Protein AF-A0A0F9GU80-F1 (afdb_monomer_lite)

Sequence (74 aa):
MSLKKFLRRLERKRIISRKPHPAIPFVLAFVSLTLGLLVLQLNINMIFSYAFFFLAGFSFVFAVLHLIVVRILE

Secondary structure (DSSP, 8-state):
--HHHHHHHHHHTTS--SS--THHHHHHHHHHHHHHHHHHHTT--HHHHHHHHHHHHHHHHHHHHHHHHHHHH-

Organism: NCBI:txid412755

pLDDT: mean 86.96, std 8.43, range [58.44, 96.06]

Structure (mmCIF, N/CA/C/O backbone):
data_AF-A0A0F9GU80-F1
#
_entry.id   AF-A0A0F9GU80-F1
#
loop_
_atom_site.group_PDB
_atom_site.id
_atom_site.type_symbol
_atom_site.label_atom_id
_atom_site.label_alt_id
_atom_site.label_comp_id
_atom_site.label_asym_id
_atom_site.label_entity_id
_atom_site.label_seq_id
_atom_site.pdbx_PDB_ins_code
_atom_site.Cartn_x
_atom_site.Cartn_y
_atom_site.Cartn_z
_atom_site.occupancy
_atom_site.B_iso_or_equiv
_atom_site.auth_seq_id
_atom_site.auth_comp_id
_atom_site.auth_asym_id
_atom_site.auth_atom_id
_atom_site.pdbx_PDB_model_num
ATOM 1 N N . MET A 1 1 ? 9.183 22.005 24.907 1.00 58.44 1 MET A N 1
ATOM 2 C CA . MET A 1 1 ? 7.917 21.868 24.142 1.00 58.44 1 MET A CA 1
ATOM 3 C C . MET A 1 1 ? 7.512 20.395 24.152 1.00 58.44 1 MET A C 1
ATOM 5 O O . MET A 1 1 ? 8.276 19.576 23.677 1.00 58.44 1 MET A O 1
ATOM 9 N N . SER A 1 2 ? 6.389 20.024 24.779 1.00 80.69 2 SER A N 1
ATOM 10 C CA . SER A 1 2 ? 6.016 18.604 24.957 1.00 80.69 2 SER A CA 1
ATOM 11 C C . SER A 1 2 ? 5.560 17.962 23.638 1.00 80.69 2 SER A C 1
ATOM 13 O O . SER A 1 2 ? 4.694 18.519 22.957 1.00 80.69 2 SER A O 1
ATOM 15 N N . LEU A 1 3 ? 6.073 16.763 23.331 1.00 79.56 3 LEU A N 1
ATOM 16 C CA . LEU A 1 3 ? 5.653 15.889 22.219 1.00 79.56 3 LEU A CA 1
ATOM 17 C C . LEU A 1 3 ? 4.121 15.767 22.116 1.00 79.56 3 LEU A C 1
ATOM 19 O O . LEU A 1 3 ? 3.547 15.834 21.031 1.00 79.56 3 LEU A O 1
ATOM 23 N N . LYS A 1 4 ? 3.431 15.721 23.262 1.00 80.94 4 LYS A N 1
ATOM 24 C CA . LYS A 1 4 ? 1.966 15.629 23.351 1.00 80.94 4 LYS A CA 1
ATOM 25 C C . LYS A 1 4 ? 1.255 16.870 22.789 1.00 80.94 4 LYS A C 1
ATOM 27 O O . LYS A 1 4 ? 0.211 16.752 22.149 1.00 80.94 4 LYS A O 1
ATOM 32 N N . LYS A 1 5 ? 1.817 18.071 22.998 1.00 84.62 5 LYS A N 1
ATOM 33 C CA . LYS A 1 5 ? 1.295 19.326 22.417 1.00 84.62 5 LYS A CA 1
ATOM 34 C C . LYS A 1 5 ? 1.563 19.397 20.910 1.00 84.62 5 LYS A C 1
ATOM 36 O O . LYS A 1 5 ? 0.725 19.937 20.194 1.00 84.62 5 LYS A O 1
ATOM 41 N N . PHE A 1 6 ? 2.685 18.850 20.437 1.00 85.00 6 PHE A N 1
ATOM 42 C CA . PHE A 1 6 ? 3.020 18.802 19.010 1.00 85.00 6 PHE A CA 1
ATOM 43 C C . PHE A 1 6 ? 2.097 17.847 18.242 1.00 85.00 6 PHE A C 1
ATOM 45 O O . PHE A 1 6 ? 1.444 18.270 17.290 1.00 85.00 6 PHE A O 1
ATOM 52 N N . LEU A 1 7 ? 1.914 16.620 18.743 1.00 80.25 7 LEU A N 1
ATOM 53 C CA . LEU A 1 7 ? 0.978 15.643 18.176 1.00 80.25 7 LEU A CA 1
ATOM 54 C C . LEU A 1 7 ? -0.462 16.181 18.132 1.00 80.25 7 LEU A C 1
ATOM 56 O O . LEU A 1 7 ? -1.115 16.096 17.098 1.00 80.25 7 LEU A O 1
ATOM 60 N N . ARG A 1 8 ? -0.937 16.847 19.199 1.00 82.12 8 ARG A N 1
ATOM 61 C CA . ARG A 1 8 ? -2.265 17.502 19.212 1.00 82.12 8 ARG A CA 1
ATOM 62 C C . ARG A 1 8 ? -2.413 18.640 18.195 1.00 82.12 8 ARG A C 1
ATOM 64 O O . ARG A 1 8 ? -3.536 18.951 17.801 1.00 82.12 8 ARG A O 1
ATOM 71 N N . ARG A 1 9 ? -1.325 19.321 17.813 1.00 87.06 9 ARG A N 1
ATOM 72 C CA . ARG A 1 9 ? -1.363 20.345 16.751 1.00 87.06 9 ARG A CA 1
ATOM 73 C C . ARG A 1 9 ? -1.451 19.697 15.372 1.00 87.06 9 ARG A C 1
ATOM 75 O O . ARG A 1 9 ? -2.220 20.179 14.550 1.00 87.06 9 ARG A O 1
ATOM 82 N N . LEU A 1 10 ? -0.708 18.616 15.138 1.00 82.38 10 LEU A N 1
ATOM 83 C CA . LEU A 1 10 ? -0.753 17.858 13.883 1.00 82.38 10 LEU A CA 1
ATOM 84 C C . LEU A 1 10 ? -2.110 17.175 13.675 1.00 82.38 10 LEU A C 1
ATOM 86 O O . LEU A 1 10 ? -2.651 17.214 12.574 1.00 82.38 10 LEU A O 1
ATOM 90 N N . GLU A 1 11 ? -2.703 16.654 14.748 1.00 81.44 11 GLU A N 1
ATOM 91 C CA . GLU A 1 11 ? -4.069 16.117 14.765 1.00 81.44 11 GLU A CA 1
ATOM 92 C C . GLU A 1 11 ? -5.102 17.200 14.409 1.00 81.44 11 GLU A C 1
ATOM 94 O O . GLU A 1 11 ? -5.922 17.006 13.516 1.00 81.44 11 GLU A O 1
ATOM 99 N N . ARG A 1 12 ? -5.008 18.396 15.018 1.00 84.44 12 ARG A N 1
ATOM 100 C CA . ARG A 1 12 ? -5.874 19.540 14.665 1.00 84.44 12 ARG A CA 1
ATOM 101 C C . ARG A 1 12 ? -5.732 19.985 13.209 1.00 84.44 12 ARG A C 1
ATOM 103 O O . ARG A 1 12 ? -6.692 20.487 12.640 1.00 84.44 12 ARG A O 1
ATOM 110 N N . LYS A 1 13 ? -4.554 19.797 12.614 1.00 86.12 13 LYS A N 1
ATOM 111 C CA . LYS A 1 13 ? -4.286 20.078 11.198 1.00 86.12 13 LYS A CA 1
ATOM 112 C C . LYS A 1 13 ? -4.646 18.912 10.261 1.00 86.12 13 LYS A C 1
ATOM 114 O O . LYS A 1 13 ? -4.352 19.007 9.078 1.00 86.12 13 LYS A O 1
ATOM 119 N N . ARG A 1 14 ? -5.254 17.826 10.767 1.00 73.81 14 ARG A N 1
ATOM 120 C CA . ARG A 1 14 ? -5.563 16.583 10.026 1.00 73.81 14 ARG A CA 1
ATOM 121 C C . ARG A 1 14 ? -4.350 15.909 9.361 1.00 73.81 14 ARG A C 1
ATOM 123 O O . ARG A 1 14 ? -4.515 15.137 8.427 1.00 73.81 14 ARG A O 1
ATOM 130 N N . ILE A 1 15 ? -3.137 16.159 9.859 1.00 78.06 15 ILE A N 1
ATOM 131 C CA . ILE A 1 15 ? -1.906 15.536 9.338 1.00 78.06 15 ILE A CA 1
ATOM 132 C C . ILE A 1 15 ? -1.770 14.096 9.853 1.00 78.06 15 ILE A C 1
ATOM 134 O O . ILE A 1 15 ? -1.234 13.235 9.165 1.00 78.06 15 ILE A O 1
ATOM 138 N N . ILE A 1 16 ? -2.256 13.825 11.069 1.00 72.56 16 ILE A N 1
ATOM 139 C CA . ILE A 1 16 ? -2.162 12.514 11.723 1.00 72.56 16 ILE A CA 1
ATOM 140 C C . ILE A 1 16 ? -3.548 12.126 12.245 1.00 72.56 16 ILE A C 1
ATOM 142 O O . ILE A 1 16 ? -4.215 12.945 12.880 1.00 72.56 16 ILE A O 1
ATOM 146 N N . SER A 1 17 ? -3.963 10.879 12.010 1.00 68.12 17 SER A N 1
ATOM 147 C CA . SER A 1 17 ? -5.167 10.282 12.604 1.00 68.12 17 SER A CA 1
ATOM 148 C C . SER A 1 17 ? -4.791 9.332 13.743 1.00 68.12 17 SER A C 1
ATOM 150 O O . SER A 1 17 ? -3.835 8.570 13.621 1.00 68.12 17 SER A O 1
ATOM 152 N N . ARG A 1 18 ? -5.561 9.342 14.839 1.00 69.31 18 ARG A N 1
ATOM 153 C CA . ARG A 1 18 ? -5.416 8.365 15.940 1.00 69.31 18 ARG A CA 1
ATOM 154 C C . ARG A 1 18 ? -5.994 6.992 15.620 1.00 69.31 18 ARG A C 1
ATOM 156 O O . ARG A 1 18 ? -5.596 6.018 16.244 1.00 69.31 18 ARG A O 1
ATOM 163 N N . LYS A 1 19 ? -6.937 6.930 14.680 1.00 71.56 19 LYS A N 1
ATOM 164 C CA . LYS A 1 19 ? -7.498 5.690 14.142 1.00 71.56 19 LYS A CA 1
ATOM 165 C C . LYS A 1 19 ? -7.159 5.652 12.653 1.00 71.56 19 LYS A C 1
ATOM 167 O O . LYS A 1 19 ? -7.944 6.153 11.843 1.00 71.56 19 LYS A O 1
ATOM 172 N N . PRO A 1 20 ? -5.945 5.213 12.283 1.00 70.12 20 PRO A N 1
ATOM 173 C CA . PRO A 1 20 ? -5.606 5.031 10.880 1.00 70.12 20 PRO A CA 1
ATOM 174 C C . PRO A 1 20 ? -6.570 4.010 10.268 1.00 70.12 20 PRO A C 1
ATOM 176 O O . PRO A 1 20 ? -6.785 2.932 10.819 1.00 70.12 20 PRO A O 1
ATOM 179 N N . HIS A 1 21 ? -7.194 4.373 9.148 1.00 78.19 21 HIS A N 1
ATOM 180 C CA . HIS A 1 21 ? -8.147 3.492 8.487 1.00 78.19 21 HIS A CA 1
ATOM 181 C C . HIS A 1 21 ? -7.387 2.294 7.895 1.00 78.19 21 HIS A C 1
ATOM 183 O O . HIS A 1 21 ? -6.424 2.519 7.153 1.00 78.19 21 HIS A O 1
ATOM 189 N N . PRO A 1 22 ? -7.807 1.039 8.148 1.00 77.81 22 PRO A N 1
ATOM 190 C CA . PRO A 1 22 ? -7.080 -0.148 7.689 1.00 77.81 22 PRO A CA 1
ATOM 191 C C . PRO A 1 22 ? -6.967 -0.230 6.162 1.00 77.81 22 PRO A C 1
ATOM 193 O O . PRO A 1 22 ? -6.082 -0.902 5.655 1.00 77.81 22 PRO A O 1
ATOM 196 N N . ALA A 1 23 ? -7.815 0.497 5.425 1.00 84.19 23 ALA A N 1
ATOM 197 C CA . ALA A 1 23 ? -7.746 0.614 3.968 1.00 84.19 23 ALA A CA 1
ATOM 198 C C . ALA A 1 23 ? -6.528 1.409 3.451 1.00 84.19 23 ALA A C 1
ATOM 200 O O . ALA A 1 23 ? -6.110 1.191 2.319 1.00 84.19 23 ALA A O 1
ATOM 201 N N . ILE A 1 24 ? -5.947 2.325 4.241 1.00 86.44 24 ILE A N 1
ATOM 202 C CA . ILE A 1 24 ? -4.868 3.213 3.765 1.00 86.44 24 ILE A CA 1
ATOM 203 C C . ILE A 1 24 ? -3.633 2.411 3.312 1.00 86.44 24 ILE A C 1
ATOM 205 O O . ILE A 1 24 ? -3.170 2.639 2.193 1.00 86.44 24 ILE A O 1
ATOM 209 N N . PRO A 1 25 ? -3.122 1.438 4.092 1.00 88.12 25 PRO A N 1
ATOM 210 C CA . PRO A 1 25 ? -2.030 0.579 3.641 1.00 88.12 25 PRO A CA 1
ATOM 211 C C . PRO A 1 25 ? -2.361 -0.264 2.397 1.00 88.12 25 PRO A C 1
ATOM 213 O O . PRO A 1 25 ? -1.479 -0.476 1.569 1.00 88.12 25 PRO A O 1
ATOM 216 N N . PHE A 1 26 ? -3.619 -0.696 2.215 1.00 91.31 26 PHE A N 1
ATOM 217 C CA . PHE A 1 26 ? -4.040 -1.410 0.999 1.00 91.31 26 PHE A CA 1
ATOM 218 C C . PHE A 1 26 ? -3.977 -0.513 -0.238 1.00 91.31 26 PHE A C 1
ATOM 220 O O . PHE A 1 26 ? -3.461 -0.927 -1.275 1.00 91.31 26 PHE A O 1
ATOM 227 N N . VAL A 1 27 ? -4.460 0.727 -0.125 1.00 92.88 27 VAL A N 1
ATOM 228 C CA . VAL A 1 27 ? -4.366 1.711 -1.213 1.00 92.88 27 VAL A CA 1
ATOM 229 C C . VAL A 1 27 ? -2.903 1.993 -1.540 1.00 92.88 27 VAL A C 1
ATOM 231 O O . VAL A 1 27 ? -2.533 2.014 -2.711 1.00 92.88 27 VAL A O 1
ATOM 234 N N . LEU A 1 28 ? -2.055 2.144 -0.518 1.00 92.19 28 LEU A N 1
ATOM 235 C CA . LEU A 1 28 ? -0.623 2.362 -0.708 1.00 92.19 28 LEU A CA 1
ATOM 236 C C . LEU A 1 28 ? 0.028 1.189 -1.454 1.00 92.19 28 LEU A C 1
ATOM 238 O O . LEU A 1 28 ? 0.741 1.414 -2.428 1.00 92.19 28 LEU A O 1
ATOM 242 N N . ALA A 1 29 ? -0.284 -0.049 -1.061 1.00 93.44 29 ALA A N 1
ATOM 243 C CA . ALA A 1 29 ? 0.201 -1.244 -1.743 1.00 93.44 29 ALA A CA 1
ATOM 244 C C . ALA A 1 29 ? -0.198 -1.265 -3.226 1.00 93.44 29 ALA A C 1
ATOM 246 O O . ALA A 1 29 ? 0.638 -1.529 -4.089 1.00 93.44 29 ALA A O 1
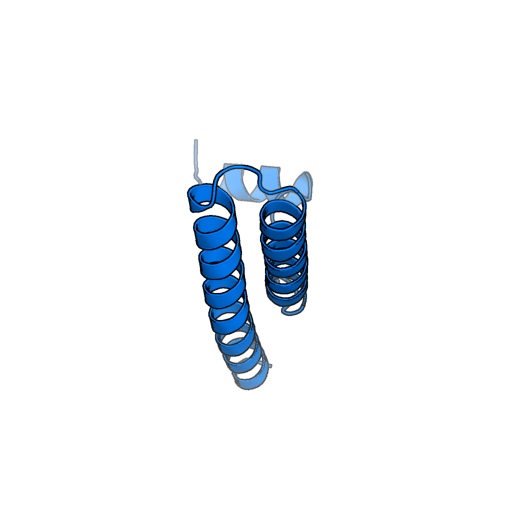ATOM 247 N N . PHE A 1 30 ? -1.455 -0.933 -3.531 1.00 94.94 30 PHE A N 1
ATOM 248 C CA . PHE A 1 30 ? -1.969 -0.930 -4.900 1.00 94.94 30 PHE A CA 1
ATOM 249 C C . PHE A 1 30 ? -1.330 0.165 -5.769 1.00 94.94 30 PHE A C 1
ATOM 251 O O . PHE A 1 30 ? -0.949 -0.082 -6.915 1.00 94.94 30 PHE A O 1
ATOM 258 N N . VAL A 1 31 ? -1.155 1.368 -5.215 1.00 95.75 31 VAL A N 1
ATOM 259 C CA . VAL A 1 31 ? -0.476 2.480 -5.899 1.00 95.75 31 VAL A CA 1
ATOM 260 C C . VAL A 1 31 ? 0.984 2.128 -6.176 1.00 95.75 31 VAL A C 1
ATOM 262 O O . VAL A 1 31 ? 1.449 2.304 -7.300 1.00 95.75 31 VAL A O 1
ATOM 265 N N . SER A 1 32 ? 1.702 1.583 -5.190 1.00 95.19 32 SER A N 1
ATOM 266 C CA . SER A 1 32 ? 3.089 1.149 -5.374 1.00 95.19 32 SER A CA 1
ATOM 267 C C . SER A 1 32 ? 3.212 0.029 -6.408 1.00 95.19 32 SER A C 1
ATOM 269 O O . SER A 1 32 ? 4.119 0.075 -7.232 1.00 95.19 32 SER A O 1
ATOM 271 N N . LEU A 1 33 ? 2.280 -0.929 -6.435 1.00 96.06 33 LEU A N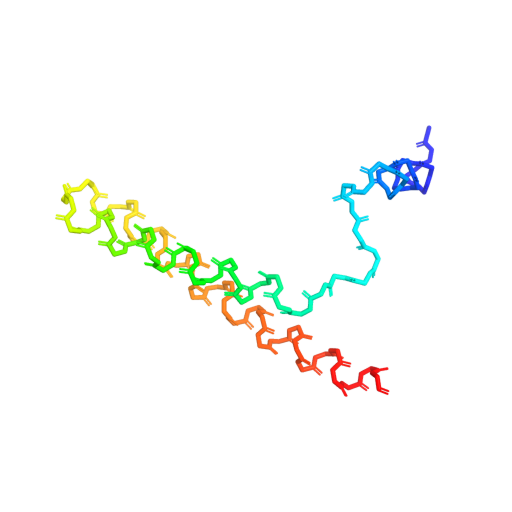 1
ATOM 272 C CA . LEU A 1 33 ? 2.267 -1.997 -7.438 1.00 96.06 33 LEU A CA 1
ATOM 273 C C . LEU A 1 33 ? 2.077 -1.433 -8.852 1.00 96.06 33 LEU A C 1
ATOM 275 O O . LEU A 1 33 ? 2.819 -1.783 -9.768 1.00 96.06 33 LEU A O 1
ATOM 279 N N . THR A 1 34 ? 1.118 -0.518 -9.009 1.00 95.19 34 THR A N 1
ATOM 280 C CA . THR A 1 34 ? 0.824 0.136 -10.292 1.00 95.19 34 THR A CA 1
ATOM 281 C C . THR A 1 34 ? 2.025 0.946 -10.783 1.00 95.19 34 THR A C 1
ATOM 283 O O . THR A 1 34 ? 2.393 0.853 -11.952 1.00 95.19 34 THR A O 1
ATOM 286 N N . LEU A 1 35 ? 2.687 1.690 -9.889 1.00 93.81 35 LEU A N 1
ATOM 287 C CA . LEU A 1 35 ? 3.918 2.417 -10.212 1.00 93.81 35 LEU A CA 1
ATOM 288 C C . LEU A 1 35 ? 5.059 1.471 -10.600 1.00 93.81 35 LEU A C 1
ATOM 290 O O . LEU A 1 35 ? 5.757 1.742 -11.572 1.00 93.81 35 LEU A O 1
ATOM 294 N N . GLY A 1 36 ? 5.221 0.346 -9.899 1.00 92.75 36 GLY A N 1
ATOM 295 C CA . GLY A 1 36 ? 6.229 -0.665 -10.226 1.00 92.75 36 GLY A CA 1
ATOM 296 C C . GLY A 1 36 ? 6.056 -1.241 -11.633 1.00 92.75 36 GLY A C 1
ATOM 297 O O . GLY A 1 36 ? 7.038 -1.338 -12.373 1.00 92.75 36 GLY A O 1
ATOM 298 N N . LEU A 1 37 ? 4.811 -1.542 -12.024 1.00 93.88 37 LEU A N 1
ATOM 299 C CA . LEU A 1 37 ? 4.460 -2.011 -13.370 1.00 93.88 37 LEU A CA 1
ATOM 300 C C . LEU A 1 37 ? 4.666 -0.929 -14.436 1.00 93.88 37 LEU A C 1
ATOM 302 O O . LEU A 1 37 ? 5.202 -1.218 -15.501 1.00 93.88 37 LEU A O 1
ATOM 306 N N . LEU A 1 38 ? 4.286 0.317 -14.150 1.00 94.25 38 LEU A N 1
ATOM 307 C CA . LEU A 1 38 ? 4.430 1.434 -15.085 1.00 94.25 38 LEU A CA 1
ATOM 308 C C . LEU A 1 38 ? 5.908 1.742 -15.358 1.00 94.25 38 LEU A C 1
ATOM 310 O O . LEU A 1 38 ? 6.309 1.896 -16.509 1.00 94.25 38 LEU A O 1
ATOM 314 N N . VAL A 1 39 ? 6.735 1.771 -14.311 1.00 92.62 39 VAL A N 1
ATOM 315 C CA . VAL A 1 39 ? 8.191 1.956 -14.414 1.00 92.62 39 VAL A CA 1
ATOM 316 C C . VAL A 1 39 ? 8.833 0.820 -15.216 1.00 92.62 39 VAL A C 1
ATOM 318 O O . VAL A 1 39 ? 9.673 1.087 -16.076 1.00 92.62 39 VAL A O 1
ATOM 321 N N . LEU A 1 40 ? 8.390 -0.425 -14.995 1.00 91.31 40 LEU A N 1
ATOM 322 C CA . LEU A 1 40 ? 8.832 -1.588 -15.768 1.00 91.31 40 LEU A CA 1
ATOM 323 C C . LEU A 1 40 ? 8.459 -1.456 -17.253 1.00 91.31 40 LEU A C 1
ATOM 325 O O . LEU A 1 40 ? 9.303 -1.665 -18.120 1.00 91.31 40 LEU A O 1
ATOM 329 N N . GLN A 1 41 ? 7.216 -1.066 -17.548 1.00 92.19 41 GLN A N 1
ATOM 330 C CA . GLN A 1 41 ? 6.706 -0.923 -18.912 1.00 92.19 41 GLN A CA 1
ATO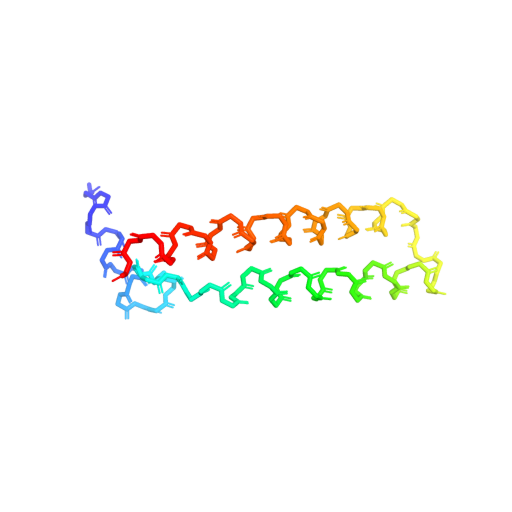M 331 C C . GLN A 1 41 ? 7.392 0.214 -19.682 1.00 92.19 41 GLN A C 1
ATOM 333 O O . GLN A 1 41 ? 7.680 0.065 -20.867 1.00 92.19 41 GLN A O 1
ATOM 338 N N . LEU A 1 42 ? 7.680 1.336 -19.018 1.00 92.69 42 LEU A N 1
ATOM 339 C CA . LEU A 1 42 ? 8.415 2.459 -19.609 1.00 92.69 42 LEU A CA 1
ATOM 340 C C . LEU A 1 42 ? 9.932 2.218 -19.682 1.00 92.69 42 LEU A C 1
ATOM 342 O O . LEU A 1 42 ? 10.660 3.089 -20.153 1.00 92.69 42 LEU A O 1
ATOM 346 N N . ASN A 1 43 ? 10.415 1.059 -19.217 1.00 87.06 43 ASN A N 1
ATOM 347 C CA . ASN A 1 43 ? 11.835 0.709 -19.150 1.00 87.06 43 ASN A CA 1
ATOM 348 C C . ASN A 1 43 ? 12.679 1.754 -18.387 1.00 87.06 43 ASN A C 1
ATOM 350 O O . ASN A 1 43 ? 13.874 1.938 -18.629 1.00 87.06 43 ASN A O 1
ATOM 354 N N . ILE A 1 44 ? 12.044 2.457 -17.444 1.00 78.50 44 ILE A N 1
ATOM 355 C CA . ILE A 1 44 ? 12.703 3.427 -16.576 1.00 78.50 44 ILE A CA 1
ATOM 356 C C . ILE A 1 44 ? 13.425 2.608 -15.513 1.00 78.50 44 ILE A C 1
ATOM 358 O O . ILE A 1 44 ? 12.773 2.013 -14.669 1.00 78.50 44 ILE A O 1
ATOM 362 N N . ASN A 1 45 ? 14.755 2.547 -15.599 1.00 86.19 45 ASN A N 1
ATOM 363 C CA . ASN A 1 45 ? 15.694 1.950 -14.639 1.00 86.19 45 ASN A CA 1
ATOM 364 C C . ASN A 1 45 ? 15.093 0.902 -13.669 1.00 86.19 45 ASN A C 1
ATOM 366 O O . ASN A 1 45 ? 14.450 1.240 -12.671 1.00 86.19 45 ASN A O 1
ATOM 370 N N . MET A 1 46 ? 15.412 -0.373 -13.911 1.00 88.69 46 MET A N 1
ATOM 371 C CA . MET A 1 46 ? 14.864 -1.533 -13.194 1.00 88.69 46 MET A CA 1
ATOM 372 C C . MET A 1 46 ? 14.934 -1.437 -11.660 1.00 88.69 46 MET A C 1
ATOM 374 O O . MET A 1 46 ? 14.059 -1.970 -10.982 1.00 88.69 46 MET A O 1
ATOM 378 N N . ILE A 1 47 ? 15.916 -0.719 -11.100 1.00 92.38 47 ILE A N 1
ATOM 379 C CA . ILE A 1 47 ? 16.051 -0.514 -9.648 1.00 92.38 47 ILE A CA 1
ATOM 380 C C . ILE A 1 47 ? 14.791 0.126 -9.049 1.00 92.38 47 ILE A C 1
ATOM 382 O O . ILE A 1 47 ? 14.329 -0.298 -7.989 1.00 92.38 47 ILE A O 1
ATOM 386 N N . PHE A 1 48 ? 14.200 1.113 -9.728 1.00 89.19 48 PHE A N 1
ATOM 387 C CA . PHE A 1 48 ? 12.988 1.772 -9.241 1.00 89.19 48 PHE A CA 1
ATOM 388 C C . PHE A 1 48 ? 11.787 0.832 -9.270 1.00 89.19 48 PHE A C 1
ATOM 390 O O . PHE A 1 48 ? 11.003 0.822 -8.325 1.00 89.19 48 PHE A O 1
ATOM 397 N N . SER A 1 49 ? 11.668 0.001 -10.308 1.00 91.25 49 SER A N 1
ATOM 398 C CA . SER A 1 49 ? 10.599 -0.997 -10.398 1.00 91.25 49 SER A CA 1
ATOM 399 C C . SER A 1 49 ? 10.671 -1.988 -9.231 1.00 91.25 49 SER A C 1
ATOM 401 O O . SER A 1 49 ? 9.677 -2.187 -8.531 1.00 91.25 49 SER A O 1
ATOM 403 N N . TYR A 1 50 ? 11.865 -2.511 -8.924 1.00 92.69 50 TYR A N 1
ATOM 404 C CA . TYR A 1 50 ? 12.064 -3.388 -7.766 1.00 92.69 50 TYR A CA 1
ATOM 405 C C . TYR A 1 50 ? 11.752 -2.697 -6.436 1.00 92.69 50 TYR A C 1
ATOM 407 O O . TYR A 1 50 ? 11.099 -3.293 -5.579 1.00 92.69 50 TYR A O 1
ATOM 415 N N . ALA A 1 51 ? 12.161 -1.436 -6.263 1.00 94.94 51 ALA A N 1
ATOM 416 C CA . ALA A 1 51 ? 11.847 -0.666 -5.062 1.00 94.94 51 ALA A CA 1
ATOM 417 C C . ALA A 1 51 ? 10.329 -0.483 -4.878 1.00 94.94 51 ALA A C 1
ATOM 419 O O . ALA A 1 51 ? 9.813 -0.660 -3.774 1.00 94.94 51 ALA A O 1
ATOM 420 N N . PHE A 1 52 ? 9.599 -0.192 -5.959 1.00 95.06 52 PHE A N 1
ATOM 421 C CA . PHE A 1 52 ? 8.142 -0.078 -5.929 1.00 95.06 52 PHE A CA 1
ATOM 422 C C . PHE A 1 52 ? 7.451 -1.414 -5.640 1.00 95.06 52 PHE A C 1
ATOM 424 O O . PHE A 1 52 ? 6.514 -1.440 -4.842 1.00 95.06 52 PHE A O 1
ATOM 431 N N . PHE A 1 53 ? 7.926 -2.527 -6.206 1.00 94.81 53 PHE A N 1
ATOM 432 C CA . PHE A 1 53 ? 7.393 -3.854 -5.886 1.00 94.81 53 PHE A CA 1
ATOM 433 C C . PHE A 1 53 ? 7.649 -4.254 -4.434 1.00 94.81 53 PHE A C 1
ATOM 435 O O . PHE A 1 53 ? 6.745 -4.767 -3.773 1.00 94.81 53 PHE A O 1
ATOM 442 N N . PHE A 1 54 ? 8.841 -3.967 -3.906 1.00 95.62 54 PHE A N 1
ATOM 443 C CA . PHE A 1 54 ? 9.141 -4.190 -2.495 1.00 95.62 54 PHE A CA 1
ATOM 444 C C . PHE A 1 54 ? 8.218 -3.360 -1.596 1.00 95.62 54 PHE A C 1
ATOM 446 O O . PHE A 1 54 ? 7.629 -3.891 -0.656 1.00 95.62 54 PHE A O 1
ATOM 453 N N . LEU A 1 55 ? 8.031 -2.075 -1.916 1.00 95.31 55 LEU A N 1
ATOM 454 C CA . LEU A 1 55 ? 7.134 -1.190 -1.175 1.00 95.31 55 LEU A CA 1
ATOM 455 C C . LEU A 1 55 ? 5.679 -1.672 -1.233 1.00 95.31 55 LEU A C 1
ATOM 457 O O . LEU A 1 55 ? 4.982 -1.621 -0.219 1.00 95.31 55 LEU A O 1
ATOM 461 N N . ALA A 1 56 ? 5.233 -2.177 -2.385 1.00 95.62 56 ALA A N 1
ATOM 462 C CA . ALA A 1 56 ? 3.905 -2.751 -2.553 1.00 95.62 56 ALA A CA 1
ATOM 463 C C . ALA A 1 56 ? 3.713 -3.992 -1.672 1.00 95.62 56 ALA A C 1
ATOM 465 O O . ALA A 1 56 ? 2.746 -4.062 -0.913 1.00 95.62 56 ALA A O 1
ATOM 466 N N . GLY A 1 57 ? 4.661 -4.933 -1.719 1.00 95.56 57 GLY A N 1
ATOM 467 C CA . GLY A 1 57 ? 4.636 -6.146 -0.904 1.00 95.56 57 GLY A CA 1
ATOM 468 C C . GLY A 1 57 ? 4.669 -5.841 0.593 1.00 95.56 57 GLY A C 1
ATOM 469 O O . GLY A 1 57 ? 3.823 -6.328 1.341 1.00 95.56 57 GLY A O 1
ATOM 470 N N . PHE A 1 58 ? 5.583 -4.970 1.027 1.00 95.38 58 PHE A N 1
ATOM 471 C CA . PHE A 1 58 ? 5.669 -4.526 2.419 1.00 95.38 58 PHE A CA 1
ATOM 472 C C . PHE A 1 58 ? 4.367 -3.868 2.888 1.00 95.38 58 PHE A C 1
ATOM 474 O O . PHE A 1 58 ? 3.827 -4.234 3.932 1.00 95.38 58 PHE A O 1
ATOM 481 N N . SER A 1 59 ? 3.831 -2.931 2.101 1.00 93.88 59 SER A N 1
ATOM 482 C CA . SER A 1 59 ? 2.589 -2.228 2.437 1.00 93.88 59 SER A CA 1
ATOM 483 C C . SER A 1 59 ? 1.402 -3.185 2.508 1.00 93.88 59 SER A C 1
ATOM 485 O O . SER A 1 59 ? 0.553 -3.025 3.379 1.00 93.88 59 SER A O 1
ATOM 487 N N . PHE A 1 60 ? 1.360 -4.206 1.647 1.00 94.62 60 PHE A N 1
ATOM 488 C CA . PHE A 1 60 ? 0.312 -5.222 1.659 1.00 94.62 60 PHE A CA 1
ATOM 489 C C . PHE A 1 60 ? 0.381 -6.101 2.911 1.00 94.62 60 PHE A C 1
ATOM 491 O O . PHE A 1 60 ? -0.623 -6.264 3.601 1.00 94.62 60 PHE A O 1
ATOM 498 N N . VAL A 1 61 ? 1.566 -6.617 3.256 1.00 94.69 61 VAL A N 1
ATOM 499 C CA . VAL A 1 61 ? 1.763 -7.403 4.488 1.00 94.69 61 VAL A CA 1
ATOM 500 C C . VAL A 1 61 ? 1.394 -6.569 5.713 1.00 94.69 61 VAL A C 1
ATOM 502 O O . VAL A 1 61 ? 0.660 -7.033 6.586 1.00 94.69 61 VAL A O 1
ATOM 505 N N . PHE A 1 62 ? 1.834 -5.310 5.751 1.00 92.56 62 PHE A N 1
ATOM 506 C CA . PHE A 1 62 ? 1.469 -4.382 6.813 1.00 92.56 62 PHE A CA 1
ATOM 507 C C . PHE A 1 62 ? -0.046 -4.132 6.869 1.00 92.56 62 PHE A C 1
ATOM 509 O O . PHE A 1 62 ? -0.616 -4.108 7.957 1.00 92.56 62 PHE A O 1
ATOM 516 N N . ALA A 1 63 ? -0.715 -4.002 5.720 1.00 92.19 63 ALA A N 1
ATOM 517 C CA . ALA A 1 63 ? -2.166 -3.847 5.636 1.00 92.19 63 ALA A CA 1
ATOM 518 C C . ALA A 1 63 ? -2.908 -5.039 6.244 1.00 92.19 63 ALA A C 1
ATOM 520 O O . ALA A 1 63 ? -3.833 -4.851 7.034 1.00 92.19 63 ALA A O 1
ATOM 521 N N . VAL A 1 64 ? -2.476 -6.258 5.913 1.00 92.50 64 VAL A N 1
ATOM 522 C CA . VAL A 1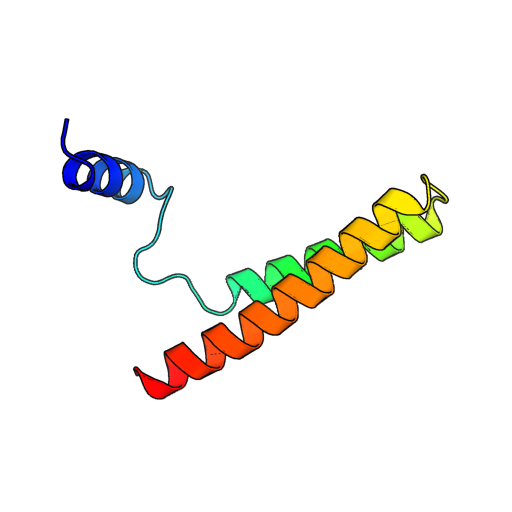 64 ? -3.051 -7.498 6.445 1.00 92.50 64 VAL A CA 1
ATOM 523 C C . VAL A 1 64 ? -2.860 -7.573 7.958 1.00 92.50 64 VAL A C 1
ATOM 525 O O . VAL A 1 64 ? -3.830 -7.792 8.680 1.00 92.50 64 VAL A O 1
ATOM 528 N N . LEU A 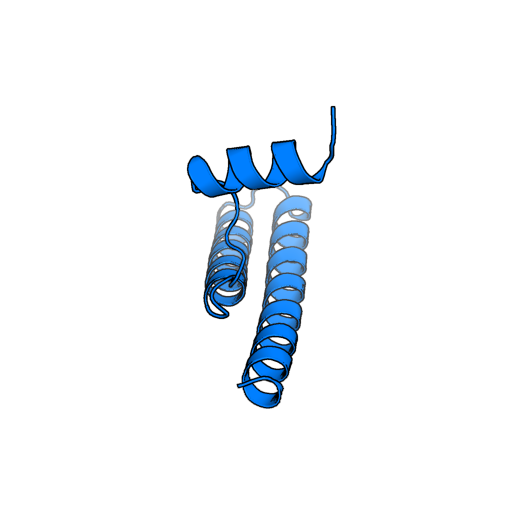1 65 ? -1.646 -7.325 8.457 1.00 91.12 65 LEU A N 1
ATOM 529 C CA . LEU A 1 65 ? -1.370 -7.310 9.897 1.00 91.12 65 LEU A CA 1
ATOM 530 C C . LEU A 1 65 ? -2.207 -6.253 10.622 1.00 91.12 65 LEU A C 1
ATOM 532 O O . LEU A 1 65 ? -2.812 -6.541 11.651 1.00 91.12 65 LEU A O 1
ATOM 536 N N . HIS A 1 66 ? -2.290 -5.044 10.068 1.00 88.06 66 HIS A N 1
ATOM 537 C CA . HIS A 1 66 ? -3.092 -3.970 10.639 1.00 88.06 66 HIS A CA 1
ATOM 538 C C . HIS A 1 66 ? -4.584 -4.323 10.657 1.00 88.06 66 HIS A C 1
ATOM 540 O O . HIS A 1 66 ? -5.262 -4.065 11.647 1.00 88.06 66 HIS A O 1
ATOM 546 N N . LEU A 1 67 ? -5.106 -4.940 9.593 1.00 88.31 67 LEU A N 1
ATOM 547 C CA . LEU A 1 67 ? -6.491 -5.405 9.533 1.00 88.31 67 LEU A CA 1
ATOM 548 C C . LEU A 1 67 ? -6.779 -6.459 10.613 1.00 88.31 67 LEU A C 1
ATOM 550 O O . LEU A 1 67 ? -7.816 -6.383 11.268 1.00 88.31 67 LEU A O 1
ATOM 554 N N . ILE A 1 68 ? -5.862 -7.411 10.814 1.00 88.75 68 ILE A N 1
ATOM 555 C CA . ILE A 1 68 ? -5.966 -8.431 11.867 1.00 88.75 68 ILE A CA 1
ATOM 556 C C . ILE A 1 68 ? -6.001 -7.762 13.244 1.00 88.75 68 ILE A C 1
ATOM 558 O O . ILE A 1 68 ? -6.896 -8.042 14.033 1.00 88.75 68 ILE A O 1
ATOM 562 N N . VAL A 1 69 ? -5.070 -6.843 13.517 1.00 87.88 69 VAL A N 1
ATOM 563 C CA . VAL A 1 69 ? -4.996 -6.123 14.798 1.00 87.88 69 VAL A CA 1
ATOM 564 C C . VAL A 1 69 ? -6.273 -5.327 15.064 1.00 87.88 69 VAL A C 1
ATOM 566 O O . VAL A 1 69 ? -6.807 -5.399 16.167 1.00 87.88 69 VAL A O 1
ATOM 569 N N . VAL A 1 70 ? -6.793 -4.612 14.062 1.00 86.25 70 VAL A N 1
ATOM 570 C CA . VAL A 1 70 ? -8.056 -3.869 14.192 1.00 86.25 70 VAL A CA 1
ATOM 571 C C . VAL A 1 70 ? -9.219 -4.815 14.490 1.00 86.25 70 VAL A C 1
ATOM 573 O O . VAL A 1 70 ? -9.963 -4.548 15.422 1.00 86.25 70 VAL A O 1
ATOM 576 N N . ARG A 1 71 ? -9.337 -5.947 13.781 1.00 83.88 71 ARG A N 1
ATOM 577 C CA . ARG A 1 71 ? -10.403 -6.937 14.022 1.00 83.88 71 ARG A CA 1
ATOM 578 C C . ARG A 1 71 ? -10.343 -7.632 15.383 1.00 83.88 71 ARG A C 1
ATOM 580 O O . ARG A 1 71 ? -11.355 -8.164 15.808 1.00 83.88 71 ARG A O 1
ATOM 587 N N . ILE A 1 72 ? -9.169 -7.727 16.004 1.00 86.62 72 ILE A N 1
ATOM 588 C CA . ILE A 1 72 ? -9.023 -8.319 17.345 1.00 86.62 72 ILE A CA 1
ATOM 589 C C . ILE A 1 72 ? -9.374 -7.293 18.435 1.00 86.62 72 ILE A C 1
ATOM 591 O O . ILE A 1 72 ? -9.799 -7.675 19.521 1.00 86.62 72 ILE A O 1
ATOM 595 N N . LEU A 1 73 ? -9.138 -6.003 18.170 1.00 79.38 73 LEU A N 1
ATOM 596 C CA . LEU A 1 73 ? -9.329 -4.912 19.130 1.00 79.38 73 LEU A CA 1
ATOM 597 C C . LEU A 1 73 ? -10.730 -4.281 19.097 1.00 79.38 73 LEU 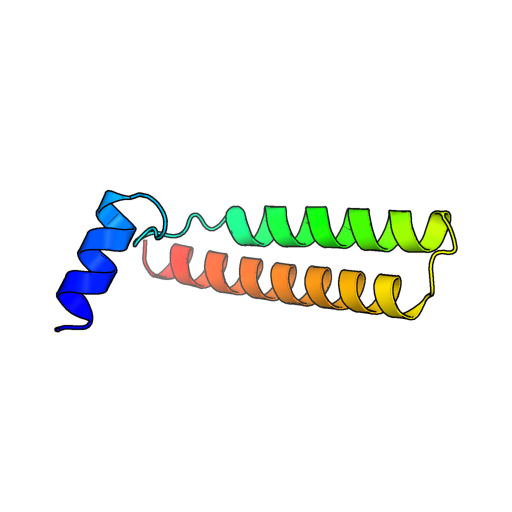A C 1
ATOM 599 O O . LEU A 1 73 ? -11.101 -3.636 20.079 1.00 79.38 73 LEU A O 1
ATOM 603 N N . GLU A 1 74 ? -11.454 -4.402 17.983 1.00 64.06 74 GLU A N 1
ATOM 604 C CA . GLU A 1 74 ? -12.878 -4.042 17.847 1.00 64.06 74 GLU A CA 1
ATOM 605 C C . GLU A 1 74 ? -13.791 -5.217 18.206 1.00 64.06 74 GLU A C 1
ATOM 607 O O . GLU A 1 74 ? -14.795 -4.955 18.906 1.00 64.06 74 GLU A O 1
#

Radius of gyration: 16.41 Å; chains: 1; bounding box: 29×30×45 Å

Foldseek 3Di:
DDPVVVVVVCVVVVVDDPDPDLCPLVVQLVVLQVVLVVCVVVVPDNVSSVVSNVSSVVSVVVSVVVVVVVVVVD